Protein AF-A0A7J5ES08-F1 (afdb_monomer_lite)

Sequence (60 aa):
MANATSGPRATDPSPRHLDRLSRYLEKLAHAGFFGKVVVSFQHGKVCDIRVEETKKLEEL

pLDDT: mean 77.95, std 18.05, range [37.91, 96.5]

Foldseek 3Di:
DDDDPDDPDQPAPDVVQVVVVVVVVVVCVVVVFDWDWDFDDDSNHTDDIDTGGDDDPVND

Secondary structure (DSSP, 8-state):
--------------THHHHHHHHHHHHHHHTT--EEEEEEEETTEEEEEEEEEPPPGGG-

Radius of gyration: 18.75 Å; chains: 1; bounding box: 39×26×61 Å

Structure (mmCIF, N/CA/C/O backbone):
data_AF-A0A7J5ES08-F1
#
_entry.id   AF-A0A7J5ES08-F1
#
loop_
_atom_site.group_PDB
_atom_site.id
_atom_site.type_symbol
_atom_site.label_atom_id
_atom_site.label_alt_id
_atom_site.label_comp_id
_atom_site.label_asym_id
_atom_site.label_entity_id
_atom_site.label_seq_id
_atom_site.pdbx_PDB_ins_code
_atom_site.Cartn_x
_atom_site.Cartn_y
_atom_site.Cartn_z
_atom_site.occupancy
_atom_site.B_iso_or_equiv
_atom_site.auth_seq_id
_atom_site.auth_comp_id
_atom_site.auth_asym_id
_atom_site.auth_atom_id
_atom_site.pdbx_PDB_model_num
ATOM 1 N N . MET A 1 1 ? 27.261 20.629 -37.365 1.00 45.47 1 MET A N 1
ATOM 2 C CA . MET A 1 1 ? 26.971 19.181 -37.433 1.00 45.47 1 MET A CA 1
ATOM 3 C C . MET A 1 1 ? 26.577 18.732 -36.037 1.00 45.47 1 MET A C 1
ATOM 5 O O . MET A 1 1 ? 27.377 18.885 -35.126 1.00 45.47 1 MET A O 1
ATOM 9 N N . ALA A 1 2 ? 25.323 18.324 -35.849 1.00 47.97 2 ALA A N 1
ATOM 10 C CA . ALA A 1 2 ? 24.810 17.858 -34.565 1.00 47.97 2 ALA A CA 1
ATOM 11 C C . ALA A 1 2 ? 25.221 16.399 -34.333 1.00 47.97 2 ALA A C 1
ATOM 13 O O . ALA A 1 2 ? 25.142 15.603 -35.265 1.00 47.97 2 ALA A O 1
ATOM 14 N N . ASN A 1 3 ? 25.588 16.035 -33.104 1.00 37.91 3 ASN A N 1
ATOM 15 C CA . ASN A 1 3 ? 25.351 14.674 -32.638 1.00 37.91 3 ASN A CA 1
ATOM 16 C C . ASN A 1 3 ? 25.109 14.686 -31.126 1.00 37.91 3 ASN A C 1
ATOM 18 O O . ASN A 1 3 ? 26.031 14.828 -30.327 1.00 37.91 3 ASN A O 1
ATOM 22 N N . ALA A 1 4 ? 23.831 14.627 -30.757 1.00 50.34 4 ALA A N 1
ATOM 23 C CA . ALA A 1 4 ? 23.390 14.450 -29.387 1.00 50.34 4 ALA A CA 1
ATOM 24 C C . ALA A 1 4 ? 23.569 12.973 -29.028 1.00 50.34 4 ALA A C 1
ATOM 26 O O . ALA A 1 4 ? 22.860 12.110 -29.543 1.00 50.34 4 ALA A O 1
ATOM 27 N N . THR A 1 5 ? 24.531 12.677 -28.161 1.00 47.34 5 THR A N 1
ATOM 28 C CA . THR A 1 5 ? 24.748 11.332 -27.630 1.00 47.34 5 THR A CA 1
ATOM 29 C C . THR A 1 5 ? 23.613 11.012 -26.659 1.00 47.34 5 THR A C 1
ATOM 31 O O . THR A 1 5 ? 23.648 11.371 -25.483 1.00 47.34 5 THR A O 1
ATOM 34 N N . SER A 1 6 ? 22.556 10.383 -27.165 1.00 53.84 6 SER A N 1
ATOM 35 C CA . SER A 1 6 ? 21.465 9.848 -26.356 1.00 53.84 6 SER A CA 1
ATOM 36 C C . SER A 1 6 ? 22.003 8.724 -25.468 1.00 53.84 6 SER A C 1
ATOM 38 O O . SER A 1 6 ? 22.292 7.630 -25.954 1.00 53.84 6 SER A O 1
ATOM 40 N N . GLY A 1 7 ? 22.159 9.005 -24.172 1.00 52.47 7 GLY A N 1
ATOM 41 C CA . GLY A 1 7 ? 22.427 7.989 -23.154 1.00 52.47 7 GLY A CA 1
ATOM 42 C C . GLY A 1 7 ? 21.311 6.935 -23.102 1.00 52.47 7 GLY A C 1
ATOM 43 O O . GLY A 1 7 ? 20.211 7.177 -23.610 1.00 52.47 7 GLY A O 1
ATOM 44 N N . PRO A 1 8 ? 21.569 5.752 -22.516 1.00 54.09 8 PRO A N 1
ATOM 45 C CA . PRO A 1 8 ? 20.589 4.678 -22.473 1.00 54.09 8 PRO A CA 1
ATOM 46 C C . PRO A 1 8 ? 19.335 5.168 -21.745 1.00 54.09 8 PRO A C 1
ATOM 48 O O . PRO A 1 8 ? 19.373 5.538 -20.572 1.00 54.09 8 PRO A O 1
ATOM 51 N N . ARG A 1 9 ? 18.222 5.199 -22.484 1.00 53.53 9 ARG A N 1
ATOM 52 C CA . ARG A 1 9 ? 16.883 5.505 -21.980 1.00 53.53 9 ARG A CA 1
ATOM 53 C C . ARG A 1 9 ? 16.620 4.539 -20.827 1.00 53.53 9 AR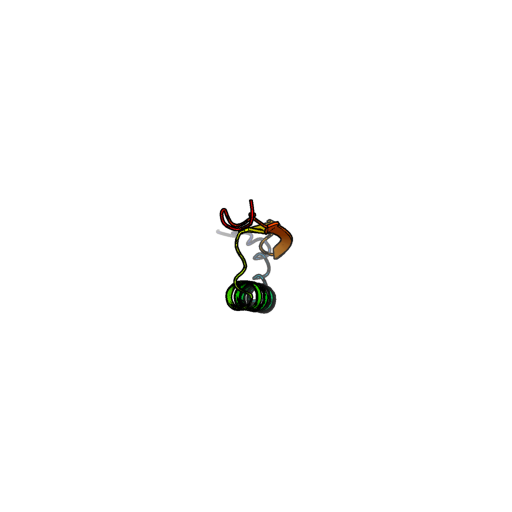G A C 1
ATOM 55 O O . ARG A 1 9 ? 16.624 3.329 -21.045 1.00 53.53 9 ARG A O 1
ATOM 62 N N . ALA A 1 10 ? 16.479 5.074 -19.613 1.00 56.19 10 ALA A N 1
ATOM 63 C CA . ALA A 1 10 ? 16.182 4.294 -18.422 1.00 56.19 10 ALA A CA 1
ATOM 64 C C . ALA A 1 10 ? 15.050 3.314 -18.751 1.00 56.19 10 ALA A C 1
ATOM 66 O O . ALA A 1 10 ? 13.981 3.731 -19.192 1.00 56.19 10 ALA A O 1
ATOM 67 N N . THR A 1 11 ? 15.336 2.018 -18.626 1.00 55.69 11 THR A N 1
ATOM 68 C CA . THR A 1 11 ? 14.369 0.937 -18.811 1.00 55.69 11 THR A CA 1
ATOM 69 C C . THR A 1 11 ? 13.110 1.270 -18.031 1.00 55.69 11 THR A C 1
ATOM 71 O O . THR A 1 11 ? 13.155 1.346 -16.802 1.00 55.69 11 THR A O 1
ATOM 74 N N . ASP A 1 12 ? 12.029 1.480 -18.775 1.00 57.72 12 ASP A N 1
ATOM 75 C CA . ASP A 1 12 ? 10.675 1.688 -18.282 1.00 57.72 12 ASP A CA 1
ATOM 76 C C . ASP A 1 12 ? 10.393 0.668 -17.164 1.00 57.72 12 ASP A C 1
ATOM 78 O O . ASP A 1 12 ? 10.645 -0.532 -17.366 1.00 57.72 12 ASP A O 1
ATOM 82 N N . PRO A 1 13 ? 9.965 1.080 -15.957 1.00 56.97 13 PRO A N 1
ATOM 83 C CA . PRO A 1 13 ? 9.629 0.118 -14.925 1.00 56.97 13 PRO A CA 1
ATOM 84 C C . PRO A 1 13 ? 8.504 -0.772 -15.451 1.00 56.97 13 PRO A C 1
ATOM 86 O O . PRO A 1 13 ? 7.402 -0.311 -15.726 1.00 56.97 13 PRO A O 1
ATOM 89 N N . SER A 1 14 ? 8.812 -2.062 -15.623 1.00 54.66 14 SER A N 1
ATOM 90 C CA . SER A 1 14 ? 7.860 -3.065 -16.099 1.00 54.66 14 SER A CA 1
ATOM 91 C C . SER A 1 14 ? 6.528 -2.909 -15.348 1.00 54.66 14 SER A C 1
ATOM 93 O O . SER A 1 14 ? 6.525 -3.062 -14.118 1.00 54.66 14 SER A O 1
ATOM 95 N N . PRO A 1 15 ? 5.403 -2.640 -16.044 1.00 61.84 15 PRO A N 1
ATOM 96 C CA . PRO A 1 15 ? 4.110 -2.310 -15.425 1.00 61.84 15 PRO A CA 1
ATOM 97 C C . PRO A 1 15 ? 3.635 -3.359 -14.404 1.00 61.84 15 PRO A C 1
ATOM 99 O O . PRO A 1 15 ? 2.932 -3.051 -13.445 1.00 61.84 15 PRO A O 1
ATOM 102 N N . ARG A 1 16 ? 4.149 -4.588 -14.520 1.00 65.12 16 ARG A N 1
ATOM 103 C CA . ARG A 1 16 ? 3.847 -5.735 -13.655 1.00 65.12 16 ARG A CA 1
ATOM 104 C C . ARG A 1 16 ? 4.185 -5.530 -12.174 1.00 65.12 16 ARG A C 1
ATOM 106 O O . ARG A 1 16 ? 3.644 -6.239 -11.328 1.00 65.12 16 ARG A O 1
ATOM 113 N N . HIS A 1 17 ? 5.119 -4.637 -11.842 1.00 70.38 17 HIS A N 1
ATOM 114 C CA . HIS A 1 17 ? 5.488 -4.382 -10.442 1.00 70.38 17 HIS A CA 1
ATOM 115 C C . HIS A 1 17 ? 4.466 -3.482 -9.745 1.00 70.38 17 HIS A C 1
ATOM 117 O O . HIS A 1 17 ? 4.159 -3.705 -8.575 1.00 70.38 17 HIS A O 1
ATOM 123 N N . LEU A 1 18 ? 3.895 -2.525 -10.478 1.00 78.69 18 LEU A N 1
ATOM 124 C CA . LEU A 1 18 ? 2.819 -1.680 -9.971 1.00 78.69 18 LEU A CA 1
ATOM 125 C C . LEU A 1 18 ? 1.523 -2.481 -9.824 1.00 78.69 18 LEU A C 1
ATOM 127 O O . LEU A 1 18 ? 0.847 -2.338 -8.813 1.00 78.69 18 LEU A O 1
ATOM 131 N N . ASP A 1 19 ? 1.259 -3.431 -10.726 1.00 85.69 19 ASP A N 1
ATOM 132 C CA . ASP A 1 19 ? 0.110 -4.339 -10.599 1.00 85.69 19 ASP A CA 1
ATOM 133 C C . ASP A 1 19 ? 0.134 -5.144 -9.290 1.00 85.69 19 ASP A C 1
ATOM 135 O O . ASP A 1 19 ? -0.907 -5.403 -8.682 1.00 85.69 19 ASP A O 1
ATOM 139 N N . ARG A 1 20 ? 1.324 -5.557 -8.833 1.00 86.81 20 ARG A N 1
ATOM 140 C CA . ARG A 1 20 ? 1.479 -6.270 -7.555 1.00 86.81 20 ARG A CA 1
ATOM 141 C C . ARG A 1 20 ? 1.219 -5.360 -6.360 1.00 86.81 20 ARG A C 1
ATOM 143 O O . ARG A 1 20 ? 0.584 -5.807 -5.407 1.00 86.81 20 ARG A O 1
ATOM 150 N N . LEU A 1 21 ? 1.684 -4.111 -6.419 1.00 89.69 21 LEU A N 1
ATOM 151 C CA . LEU A 1 21 ? 1.425 -3.115 -5.382 1.00 89.69 21 LEU A CA 1
ATOM 152 C C . LEU A 1 21 ? -0.073 -2.801 -5.289 1.00 89.69 21 LEU A C 1
ATOM 154 O O . LEU A 1 21 ? -0.625 -2.852 -4.195 1.00 89.69 21 LEU A O 1
ATOM 158 N N . SER A 1 22 ? -0.747 -2.575 -6.419 1.00 92.38 22 SER A N 1
ATOM 159 C CA . SER A 1 22 ? -2.191 -2.310 -6.443 1.00 92.38 22 SER A CA 1
ATOM 160 C C . SER A 1 22 ? -2.990 -3.446 -5.805 1.00 92.38 22 SER A C 1
ATOM 162 O O . SER A 1 22 ? -3.771 -3.202 -4.890 1.00 92.38 22 SER A O 1
ATOM 164 N N . ARG A 1 23 ? -2.712 -4.706 -6.173 1.00 94.06 23 ARG A N 1
ATOM 165 C CA . ARG A 1 23 ? -3.377 -5.872 -5.556 1.00 94.06 23 ARG A CA 1
ATOM 166 C C . ARG A 1 23 ? -3.110 -5.996 -4.057 1.00 94.06 23 ARG A C 1
ATOM 168 O O . ARG A 1 23 ? -3.934 -6.538 -3.326 1.00 94.06 23 ARG A O 1
ATOM 175 N N . TYR A 1 24 ? -1.935 -5.576 -3.594 1.00 92.88 24 TYR A N 1
ATOM 176 C CA . TYR A 1 24 ? -1.620 -5.580 -2.169 1.00 92.88 24 TYR A CA 1
ATOM 177 C C . TYR A 1 24 ? -2.436 -4.520 -1.418 1.00 92.88 24 TYR A C 1
ATOM 179 O O . TYR A 1 24 ? -3.042 -4.830 -0.393 1.00 92.88 24 TYR A O 1
ATOM 187 N N . LEU A 1 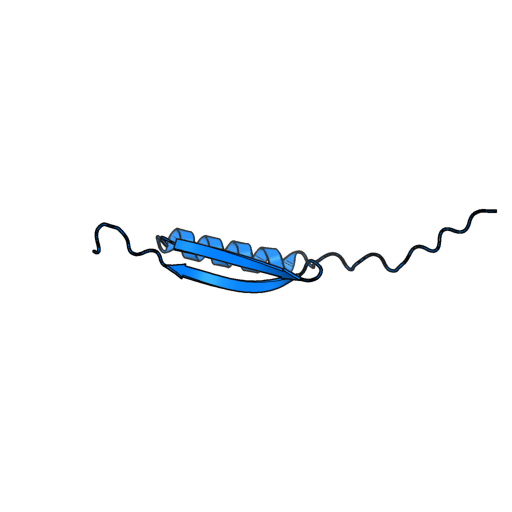25 ? -2.518 -3.305 -1.963 1.00 94.62 25 LEU A N 1
ATOM 188 C CA . LEU A 1 25 ? -3.311 -2.215 -1.392 1.00 94.62 25 LEU A CA 1
ATOM 189 C C . LEU A 1 25 ? -4.813 -2.537 -1.380 1.00 94.62 25 LEU A C 1
ATOM 191 O O . LEU A 1 25 ? -5.478 -2.282 -0.379 1.00 94.62 25 LEU A O 1
ATOM 195 N N . GLU A 1 26 ? -5.334 -3.171 -2.434 1.00 96.50 26 GLU A N 1
ATOM 196 C CA . GLU A 1 26 ? -6.719 -3.666 -2.479 1.00 96.50 26 GLU A CA 1
ATOM 197 C C . GLU A 1 26 ? -7.010 -4.646 -1.336 1.00 96.50 26 GLU A C 1
ATOM 199 O O . GLU A 1 26 ? -8.030 -4.530 -0.659 1.00 96.50 26 GLU A O 1
ATOM 204 N N . LYS A 1 27 ? -6.097 -5.589 -1.064 1.00 95.75 27 LYS A N 1
ATOM 205 C CA . LYS A 1 27 ? -6.254 -6.538 0.050 1.00 95.75 27 LYS A CA 1
ATOM 206 C C . LYS A 1 27 ? -6.292 -5.842 1.406 1.00 95.75 27 LYS A C 1
ATOM 208 O O . LYS A 1 27 ? -7.115 -6.212 2.237 1.00 95.75 27 LYS A O 1
ATOM 213 N N . LEU A 1 28 ? -5.431 -4.847 1.626 1.00 93.81 28 LEU A N 1
ATOM 214 C CA . LEU A 1 28 ? -5.441 -4.060 2.862 1.00 93.81 28 LEU A CA 1
ATOM 215 C C . LEU A 1 28 ? -6.767 -3.309 3.027 1.00 93.81 28 LEU A C 1
ATOM 217 O O . LEU A 1 28 ? -7.368 -3.359 4.099 1.00 93.81 28 LEU A O 1
ATOM 221 N N . ALA A 1 29 ? -7.264 -2.687 1.956 1.00 91.94 29 ALA A N 1
ATOM 222 C CA . ALA A 1 29 ? -8.552 -1.999 1.972 1.00 91.94 29 ALA A CA 1
ATOM 223 C C . ALA A 1 29 ? -9.709 -2.957 2.310 1.00 91.94 29 ALA A C 1
ATOM 225 O O . ALA A 1 29 ? -10.516 -2.662 3.191 1.00 91.94 29 ALA A O 1
ATOM 226 N N . HIS A 1 30 ? -9.754 -4.135 1.680 1.00 94.56 30 HIS A N 1
ATOM 227 C CA . HIS A 1 30 ? -10.771 -5.152 1.966 1.00 94.56 30 HIS A CA 1
ATOM 228 C C . HIS A 1 30 ? -10.685 -5.725 3.386 1.00 94.56 30 HIS A C 1
ATOM 230 O O . HIS A 1 30 ? -11.709 -6.118 3.940 1.00 94.56 30 HIS A O 1
ATOM 236 N N . ALA A 1 31 ? -9.495 -5.751 3.986 1.00 91.69 31 ALA A N 1
ATOM 237 C CA . ALA A 1 31 ? -9.294 -6.178 5.369 1.00 91.69 31 ALA A CA 1
ATOM 238 C C . ALA A 1 31 ? -9.682 -5.105 6.407 1.00 91.69 31 ALA A C 1
ATOM 240 O O . ALA A 1 31 ? -9.554 -5.349 7.605 1.00 91.69 31 ALA A O 1
ATOM 241 N N . GLY A 1 32 ? -10.136 -3.919 5.980 1.00 90.19 32 GLY A N 1
ATOM 242 C CA . GLY A 1 32 ? -10.455 -2.815 6.890 1.00 90.19 32 GLY A CA 1
ATOM 243 C C . GLY A 1 32 ? -9.219 -2.235 7.583 1.00 90.19 32 GLY A C 1
ATOM 244 O O . GLY A 1 32 ? -9.323 -1.746 8.711 1.00 90.19 32 GLY A O 1
ATOM 245 N N . PHE A 1 33 ? -8.055 -2.324 6.927 1.00 91.38 33 PHE A N 1
ATOM 246 C CA . PHE A 1 33 ? -6.786 -1.810 7.433 1.00 91.38 33 PHE A CA 1
ATOM 247 C C . PHE A 1 33 ? -6.885 -0.316 7.770 1.00 91.38 33 PHE A C 1
ATOM 249 O O . PHE A 1 33 ? -7.327 0.491 6.949 1.00 91.38 33 PHE A O 1
ATOM 256 N N . PHE A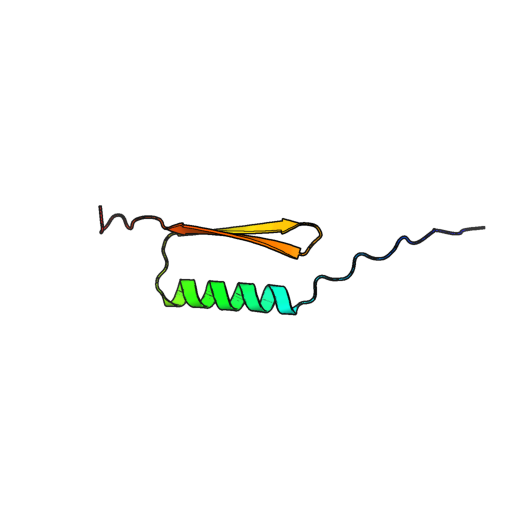 1 34 ? -6.420 0.054 8.964 1.00 90.94 34 PHE A N 1
ATOM 257 C CA . PHE A 1 34 ? -6.301 1.439 9.407 1.00 90.94 34 PHE A CA 1
ATOM 258 C C . PHE A 1 34 ? -4.848 1.718 9.784 1.00 90.94 34 PHE A C 1
ATOM 260 O O . PHE A 1 34 ? -4.311 1.169 10.742 1.00 90.94 34 PHE A O 1
ATOM 267 N N . GLY A 1 35 ? -4.184 2.551 8.995 1.00 92.19 35 GLY A N 1
ATOM 268 C CA . GLY A 1 35 ? -2.749 2.739 9.118 1.00 92.19 35 GLY A CA 1
ATOM 269 C C . GLY A 1 35 ? -2.164 3.476 7.930 1.00 92.19 35 GLY A C 1
ATOM 270 O O . GLY A 1 35 ? -2.883 4.083 7.133 1.00 92.19 35 GLY A O 1
ATOM 271 N N . LYS A 1 36 ? -0.844 3.411 7.805 1.00 94.25 36 LYS A N 1
ATOM 272 C CA . LYS A 1 36 ? -0.087 3.994 6.700 1.00 94.25 36 LYS A CA 1
ATOM 273 C C . LYS A 1 36 ? 0.678 2.902 5.970 1.00 94.25 36 LYS A C 1
ATOM 275 O O . LYS A 1 36 ? 1.219 1.989 6.585 1.00 94.25 36 LYS A O 1
ATOM 280 N N . VAL A 1 37 ? 0.757 3.036 4.651 1.00 95.06 37 VAL A N 1
ATOM 281 C CA . VAL A 1 37 ? 1.641 2.229 3.809 1.00 95.06 37 VAL A CA 1
ATOM 282 C C . VAL A 1 37 ? 2.652 3.172 3.173 1.00 95.06 37 VAL A C 1
ATOM 284 O O . VAL A 1 37 ? 2.274 4.108 2.470 1.00 95.06 37 VAL A O 1
ATOM 287 N N . VAL A 1 38 ? 3.935 2.937 3.428 1.00 95.44 38 VAL A N 1
ATOM 288 C CA . VAL A 1 38 ? 5.047 3.712 2.874 1.00 95.44 38 VAL A CA 1
ATOM 289 C C . VAL A 1 38 ? 5.727 2.867 1.807 1.00 95.44 38 VAL A C 1
ATOM 291 O O . VAL A 1 38 ? 6.234 1.786 2.094 1.00 95.44 38 VAL A O 1
ATOM 294 N N . VAL A 1 39 ? 5.738 3.364 0.571 1.00 94.69 39 VAL A N 1
ATOM 295 C CA . VAL A 1 39 ? 6.364 2.692 -0.572 1.00 94.69 39 VAL A CA 1
ATOM 296 C C . VAL A 1 39 ? 7.591 3.487 -0.988 1.00 94.69 39 VAL A C 1
ATOM 298 O O . VAL A 1 39 ? 7.485 4.657 -1.358 1.00 94.69 39 VAL A O 1
ATOM 301 N N . SER A 1 40 ? 8.761 2.860 -0.936 1.00 94.19 40 SER A N 1
ATOM 302 C CA . SER A 1 40 ? 10.011 3.479 -1.369 1.00 94.19 40 SER A CA 1
ATOM 303 C C . SER A 1 40 ? 10.351 3.068 -2.794 1.00 94.19 40 SE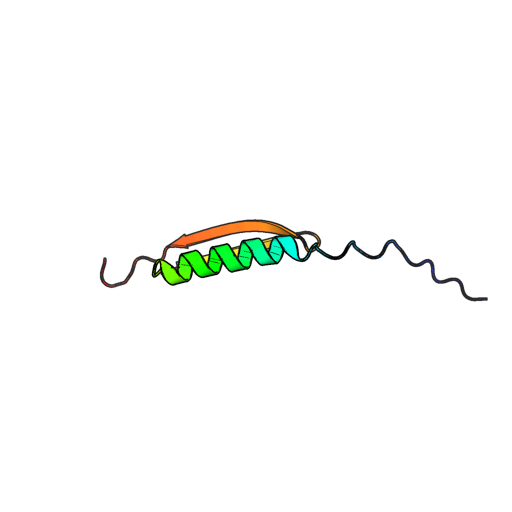R A C 1
ATOM 305 O O . SER A 1 40 ? 10.288 1.889 -3.155 1.00 94.19 40 SER A O 1
ATOM 307 N N . PHE A 1 41 ? 10.744 4.054 -3.598 1.00 92.12 41 PHE A N 1
ATOM 308 C CA . PHE A 1 41 ? 11.178 3.854 -4.972 1.00 92.12 41 PHE A CA 1
ATOM 309 C C . PHE A 1 41 ? 12.654 4.204 -5.116 1.00 92.12 41 PHE A C 1
ATOM 311 O O . PHE A 1 41 ? 13.106 5.247 -4.647 1.00 92.12 41 PHE A O 1
ATOM 318 N N . GLN A 1 42 ? 13.391 3.366 -5.834 1.00 91.88 42 GLN A N 1
ATOM 319 C CA . GLN A 1 42 ? 14.769 3.624 -6.219 1.00 91.88 42 GLN A CA 1
ATOM 320 C C . GLN A 1 42 ? 14.944 3.284 -7.698 1.00 91.88 42 GLN A C 1
ATOM 322 O O . GLN A 1 42 ? 14.595 2.189 -8.141 1.00 91.88 42 GLN A O 1
ATOM 327 N N . HIS A 1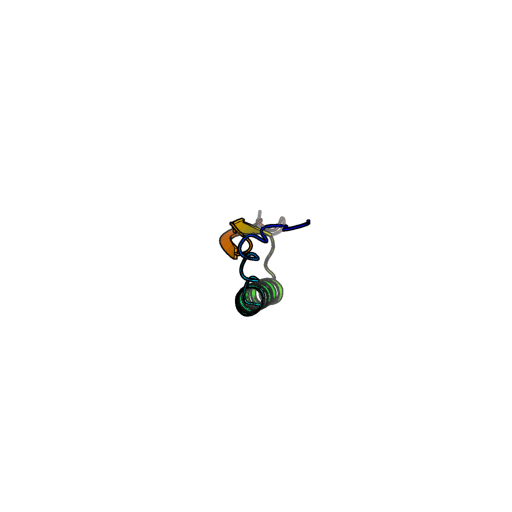 43 ? 15.450 4.241 -8.481 1.00 90.25 43 HIS A N 1
ATOM 328 C CA . HIS A 1 43 ? 15.606 4.106 -9.937 1.00 90.25 43 HIS A CA 1
ATOM 329 C C . HIS A 1 43 ? 14.316 3.640 -10.646 1.00 90.25 43 HIS A C 1
ATOM 331 O O . HIS A 1 43 ? 14.343 2.749 -11.493 1.00 90.25 43 HIS A O 1
ATOM 337 N N . GLY A 1 44 ? 13.166 4.201 -10.251 1.00 84.62 44 GLY A N 1
ATOM 338 C CA . GLY A 1 44 ? 11.854 3.870 -10.823 1.00 84.62 44 GLY A CA 1
ATOM 339 C C . GLY A 1 44 ? 11.272 2.519 -10.388 1.00 84.62 44 GLY A C 1
ATOM 340 O O . GLY A 1 44 ? 10.193 2.154 -10.843 1.00 84.62 44 GLY A O 1
ATOM 341 N N . LYS A 1 45 ? 11.944 1.772 -9.504 1.00 83.69 45 LYS A N 1
ATOM 342 C CA . LYS A 1 45 ? 11.480 0.472 -8.999 1.00 83.69 45 LYS A CA 1
ATOM 343 C C . LYS A 1 45 ? 11.108 0.567 -7.529 1.00 83.69 45 LYS A C 1
ATOM 345 O O . LYS A 1 45 ? 11.798 1.237 -6.770 1.00 83.69 45 LYS A O 1
ATOM 350 N N . VAL A 1 46 ? 10.059 -0.145 -7.124 1.00 88.69 46 VAL A N 1
ATOM 351 C CA . VAL A 1 46 ? 9.745 -0.341 -5.702 1.00 88.69 46 VAL A CA 1
ATOM 352 C C . VAL A 1 46 ? 10.868 -1.162 -5.068 1.00 88.69 46 VAL A C 1
ATOM 354 O O . VAL A 1 46 ? 11.174 -2.250 -5.561 1.00 88.69 46 VAL A O 1
ATOM 357 N N . CYS A 1 47 ? 11.483 -0.642 -4.010 1.00 90.38 47 CYS A N 1
ATOM 358 C CA . CYS A 1 47 ? 12.564 -1.314 -3.286 1.00 90.38 47 CYS A CA 1
ATOM 359 C C . CYS A 1 47 ? 12.189 -1.694 -1.849 1.00 90.38 47 CYS A C 1
ATOM 361 O O . CYS A 1 47 ? 12.754 -2.652 -1.330 1.00 90.38 47 CYS A O 1
ATOM 363 N N . ASP A 1 48 ? 11.232 -0.995 -1.234 1.00 92.56 48 ASP A N 1
ATOM 364 C CA . ASP A 1 48 ? 10.746 -1.288 0.117 1.00 92.56 48 ASP A CA 1
ATOM 365 C C . ASP A 1 48 ? 9.257 -0.938 0.247 1.00 92.56 48 ASP A C 1
ATOM 367 O O . ASP A 1 48 ? 8.765 -0.004 -0.399 1.00 92.56 48 ASP A O 1
ATOM 371 N N . ILE A 1 49 ? 8.548 -1.696 1.083 1.00 93.19 49 ILE A N 1
ATOM 372 C CA . ILE A 1 49 ? 7.161 -1.435 1.477 1.00 93.19 49 ILE A CA 1
ATOM 373 C C . ILE A 1 49 ? 7.081 -1.620 2.989 1.00 93.19 49 ILE A C 1
ATOM 375 O O . ILE A 1 49 ? 7.279 -2.724 3.495 1.00 93.19 49 ILE A O 1
ATOM 379 N N . ARG A 1 50 ? 6.736 -0.550 3.703 1.00 95.12 50 ARG A N 1
ATOM 380 C CA . ARG A 1 50 ? 6.515 -0.569 5.152 1.00 95.12 50 ARG A CA 1
ATOM 381 C C . ARG A 1 50 ? 5.059 -0.295 5.464 1.00 95.12 50 ARG A C 1
ATOM 383 O O . ARG A 1 50 ? 4.438 0.559 4.835 1.00 95.12 50 ARG A O 1
ATOM 390 N N . VAL A 1 51 ? 4.534 -1.006 6.452 1.00 93.44 51 VAL A N 1
ATOM 391 C CA . VAL A 1 51 ? 3.168 -0.838 6.941 1.00 93.44 51 VAL A CA 1
ATOM 392 C C . VAL A 1 51 ? 3.231 -0.425 8.399 1.00 93.44 51 VAL A C 1
ATOM 394 O O . VAL A 1 51 ? 3.865 -1.093 9.212 1.00 93.44 51 VAL A O 1
ATOM 397 N N . GLU A 1 52 ? 2.585 0.688 8.712 1.00 93.81 52 GLU A N 1
ATOM 398 C CA . GLU A 1 52 ? 2.431 1.204 10.066 1.00 93.81 52 GLU A CA 1
ATOM 399 C C . GLU A 1 52 ? 0.952 1.097 10.430 1.00 93.81 52 GLU A C 1
ATOM 401 O O . GLU A 1 52 ? 0.128 1.866 9.933 1.00 93.81 52 GLU A O 1
ATOM 406 N N . GLU A 1 53 ? 0.599 0.116 11.259 1.00 88.81 53 GLU A N 1
ATOM 407 C CA . GLU A 1 53 ? -0.759 -0.004 11.789 1.00 88.81 53 GLU A CA 1
ATOM 408 C C . GLU A 1 53 ? -1.024 1.115 12.795 1.00 88.81 53 GLU A C 1
ATOM 410 O O . GLU A 1 53 ? -0.266 1.323 13.747 1.00 88.81 53 GLU A O 1
ATOM 415 N N . THR A 1 54 ? -2.120 1.836 12.586 1.00 87.25 54 THR A N 1
ATOM 416 C CA . THR A 1 54 ? -2.611 2.798 13.564 1.00 87.25 54 THR A CA 1
ATOM 417 C C . THR A 1 54 ? -3.633 2.073 14.424 1.00 87.25 54 THR A C 1
ATOM 419 O O . THR A 1 54 ? -4.594 1.510 13.905 1.00 87.25 54 THR A O 1
ATOM 422 N N . LYS A 1 55 ? -3.465 2.102 15.748 1.00 73.88 55 LYS A N 1
ATOM 423 C CA . LYS A 1 55 ? -4.510 1.609 16.650 1.00 73.88 55 LYS A CA 1
ATOM 424 C C . LYS A 1 55 ? -5.774 2.434 16.437 1.00 73.88 55 LYS A C 1
ATOM 426 O O . LYS A 1 55 ? -5.713 3.667 16.446 1.00 73.88 55 LYS A O 1
ATOM 431 N N . LYS A 1 56 ? -6.911 1.772 16.226 1.00 66.50 56 LYS A N 1
ATOM 432 C CA . LYS A 1 56 ? -8.199 2.467 16.205 1.00 66.50 56 LYS A CA 1
ATOM 433 C C . LYS A 1 56 ? -8.425 3.077 17.584 1.00 66.50 56 LYS A C 1
ATOM 435 O O . LYS A 1 56 ? -8.105 2.457 18.593 1.00 66.50 56 LYS A O 1
ATOM 440 N N . LEU A 1 57 ? -8.980 4.286 17.629 1.00 58.44 57 LEU A N 1
ATOM 441 C CA . LEU A 1 57 ? -9.301 4.961 18.892 1.00 58.44 57 LEU A CA 1
ATOM 442 C C . LEU A 1 57 ? -10.266 4.125 19.760 1.00 58.44 57 LEU A C 1
ATOM 444 O O . LEU A 1 57 ? -10.298 4.285 20.967 1.00 58.44 57 LEU A O 1
ATOM 448 N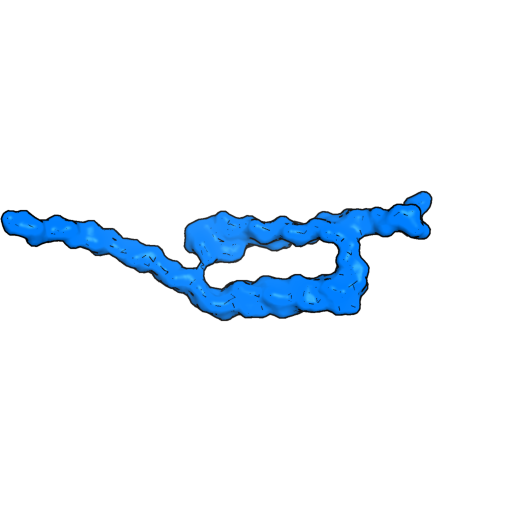 N . GLU A 1 58 ? -11.022 3.225 19.130 1.00 62.34 58 GLU A N 1
ATOM 449 C CA . GLU A 1 58 ? -11.972 2.289 19.743 1.00 62.34 58 GLU A CA 1
ATOM 450 C C . GLU A 1 58 ? -11.300 1.096 20.459 1.00 62.34 58 GLU A C 1
ATOM 452 O O . GLU A 1 58 ? -11.953 0.399 21.228 1.00 62.34 58 GLU A O 1
ATOM 457 N N . GLU A 1 59 ? -10.012 0.845 20.196 1.00 57.03 59 GLU A N 1
ATOM 458 C CA . GLU A 1 59 ? -9.219 -0.273 20.744 1.00 57.03 59 GLU A CA 1
ATOM 459 C C . GLU A 1 59 ? -8.182 0.189 21.794 1.00 57.03 59 GLU A C 1
ATOM 461 O O . GLU A 1 59 ? -7.323 -0.591 22.218 1.00 57.03 59 GLU A O 1
ATOM 466 N N . LEU A 1 60 ? -8.231 1.471 22.171 1.00 53.78 60 LEU A N 1
ATOM 467 C CA . LEU A 1 60 ? -7.405 2.126 23.192 1.00 53.78 60 LEU A CA 1
ATOM 468 C C . LEU A 1 60 ? -8.195 2.290 24.493 1.00 53.78 60 LEU A C 1
ATOM 470 O O . LEU A 1 60 ? -7.576 2.062 25.557 1.00 53.78 60 LEU A O 1
#